Protein AF-A0A7S2FKE7-F1 (afdb_monomer_lite)

Radius of gyration: 26.06 Å; chains: 1; bounding box: 40×77×84 Å

Sequence (160 aa):
MTVLSNLLLPLALGLGTALGVQLALVAKDPSDVPGAYADPNHPGHFRFIKLDGETGVIHSTDDGTSTWEVPVKVDAATGAVLADFSAKGGPKDLQGELVEEGIKWSDGNVWEKMSAKGVTMDRCKVICQRFGFKALGKAFANISMPQPCVPKCEEVYPSF

Structure (mmCIF, N/CA/C/O backbone):
data_AF-A0A7S2FKE7-F1
#
_entry.id   AF-A0A7S2FKE7-F1
#
loop_
_atom_site.group_PDB
_atom_site.id
_atom_site.type_symbol
_atom_site.label_atom_id
_atom_site.label_alt_id
_atom_site.label_comp_id
_atom_site.label_asym_id
_atom_site.label_entity_id
_atom_site.label_seq_id
_atom_site.pdbx_PDB_ins_code
_atom_site.Cartn_x
_atom_site.Cartn_y
_atom_site.Cartn_z
_atom_site.occupancy
_atom_site.B_iso_or_equiv
_atom_site.auth_seq_id
_atom_site.auth_comp_id
_atom_site.auth_asym_id
_atom_site.auth_atom_id
_atom_site.pdbx_PDB_model_num
ATOM 1 N N . MET A 1 1 ? 7.790 -65.972 67.110 1.00 44.56 1 MET A N 1
ATOM 2 C CA . MET A 1 1 ? 8.559 -65.769 65.868 1.00 44.56 1 MET A CA 1
ATOM 3 C C . MET A 1 1 ? 7.883 -64.665 65.081 1.00 44.56 1 MET A C 1
ATOM 5 O O . MET A 1 1 ? 6.794 -64.844 64.560 1.00 44.56 1 MET A O 1
ATOM 9 N N . THR A 1 2 ? 8.502 -63.496 65.150 1.00 44.88 2 THR A N 1
ATOM 10 C CA . THR A 1 2 ? 8.357 -62.337 64.266 1.00 44.88 2 THR A CA 1
ATOM 11 C C . THR A 1 2 ? 8.425 -62.748 62.798 1.00 44.88 2 THR A C 1
ATOM 13 O O . THR A 1 2 ? 9.349 -63.478 62.469 1.00 44.88 2 THR A O 1
ATOM 16 N N . VAL A 1 3 ? 7.546 -62.215 61.937 1.00 46.34 3 VAL A N 1
ATOM 17 C CA . VAL A 1 3 ? 7.946 -61.447 60.739 1.00 46.34 3 VAL A CA 1
ATOM 18 C C . VAL A 1 3 ? 6.830 -60.445 60.403 1.00 46.34 3 VAL A C 1
ATOM 20 O O . VAL A 1 3 ? 5.713 -60.820 60.061 1.00 46.34 3 VAL A O 1
ATOM 23 N N . LEU A 1 4 ? 7.165 -59.161 60.526 1.00 46.88 4 LEU A N 1
ATOM 24 C CA . LEU A 1 4 ? 6.466 -58.024 59.933 1.00 46.88 4 LEU A CA 1
ATOM 25 C C . LEU A 1 4 ? 6.686 -58.056 58.414 1.00 46.88 4 LEU A C 1
ATOM 27 O O . LEU A 1 4 ? 7.835 -58.126 57.982 1.00 46.88 4 LEU A O 1
ATOM 31 N N . SER A 1 5 ? 5.629 -57.952 57.609 1.00 51.16 5 SER A N 1
ATOM 32 C CA . SER A 1 5 ? 5.766 -57.650 56.181 1.00 51.16 5 SER A CA 1
ATOM 33 C C . SER A 1 5 ? 5.107 -56.308 55.884 1.00 51.16 5 SER A C 1
ATOM 35 O O . SER A 1 5 ? 3.886 -56.173 55.864 1.00 51.16 5 SER A O 1
ATOM 37 N N . ASN A 1 6 ? 5.972 -55.305 55.734 1.00 50.03 6 ASN A N 1
ATOM 38 C CA . ASN A 1 6 ? 5.687 -54.000 55.158 1.00 50.03 6 ASN A CA 1
ATOM 39 C C . ASN A 1 6 ? 5.221 -54.167 53.712 1.00 50.03 6 ASN A C 1
ATOM 41 O O . ASN A 1 6 ? 5.965 -54.732 52.917 1.00 50.03 6 ASN A O 1
ATOM 45 N N . LEU A 1 7 ? 4.109 -53.538 53.336 1.00 50.72 7 LEU A N 1
ATOM 46 C CA . LEU A 1 7 ? 3.953 -53.020 51.978 1.00 50.72 7 LEU A CA 1
ATOM 47 C C . LEU A 1 7 ? 3.233 -51.665 52.045 1.00 50.72 7 LEU A C 1
ATOM 49 O O . LEU A 1 7 ? 2.013 -51.573 52.147 1.00 50.72 7 LEU A O 1
ATOM 53 N N . LEU A 1 8 ? 4.038 -50.602 52.038 1.00 45.69 8 LEU A N 1
ATOM 54 C CA . LEU A 1 8 ? 3.617 -49.240 51.727 1.00 45.69 8 LEU A CA 1
ATOM 55 C C . LEU A 1 8 ? 3.254 -49.184 50.235 1.00 45.69 8 LEU A C 1
ATOM 57 O O . LEU A 1 8 ? 4.127 -49.383 49.392 1.00 45.69 8 LEU A O 1
ATOM 61 N N . LEU A 1 9 ? 1.995 -48.891 49.903 1.00 49.50 9 LEU A N 1
ATOM 62 C CA . LEU A 1 9 ? 1.633 -48.401 48.571 1.00 49.50 9 LEU A CA 1
ATOM 63 C C . LEU A 1 9 ? 1.837 -46.878 48.549 1.00 49.50 9 LEU A C 1
ATOM 65 O O . LEU A 1 9 ? 1.206 -46.186 49.353 1.00 49.50 9 LEU A O 1
ATOM 69 N N . PRO A 1 10 ? 2.674 -46.319 47.659 1.00 48.22 10 PRO A N 1
ATOM 70 C CA . PRO A 1 10 ? 2.730 -44.879 47.491 1.00 48.22 10 PRO A CA 1
ATOM 71 C C . PRO A 1 10 ? 1.470 -44.396 46.764 1.00 48.22 10 PRO A C 1
ATOM 73 O O . PRO A 1 10 ? 1.100 -44.891 45.699 1.00 48.22 10 PRO A O 1
ATOM 76 N N . LEU A 1 11 ? 0.826 -43.398 47.364 1.00 50.56 11 LEU A N 1
ATOM 77 C CA . LEU A 1 11 ? -0.224 -42.588 46.768 1.00 50.56 11 LEU A CA 1
ATOM 78 C C . LEU A 1 11 ? 0.386 -41.807 45.592 1.00 50.56 11 LEU A C 1
ATOM 80 O O . LEU A 1 11 ? 1.101 -40.825 45.792 1.00 50.56 11 LEU A O 1
ATOM 84 N N . ALA A 1 12 ? 0.146 -42.257 44.363 1.00 54.50 12 ALA A N 1
ATOM 85 C CA . ALA A 1 12 ? 0.537 -41.515 43.172 1.00 54.50 12 ALA A CA 1
ATOM 86 C C . ALA A 1 12 ? -0.392 -40.298 43.010 1.00 54.50 12 ALA A C 1
ATOM 88 O O . ALA A 1 12 ? -1.486 -40.408 42.457 1.00 54.50 12 ALA A O 1
ATOM 89 N N . LEU A 1 13 ? 0.037 -39.127 43.497 1.00 51.72 13 LEU A N 1
ATOM 90 C CA . LEU A 1 13 ? -0.510 -37.847 43.049 1.00 51.72 13 LEU A CA 1
ATOM 91 C C . LEU A 1 13 ? -0.090 -37.647 41.589 1.00 51.72 13 LEU A C 1
ATOM 93 O O . LEU A 1 13 ? 1.009 -37.177 41.297 1.00 51.72 13 LEU A O 1
ATOM 97 N N . GLY A 1 14 ? -0.970 -38.016 40.663 1.00 51.19 14 GLY A N 1
ATOM 98 C CA . GLY A 1 14 ? -0.866 -37.574 39.281 1.00 51.19 14 GLY A CA 1
ATOM 99 C C . GLY A 1 14 ? -1.122 -36.071 39.217 1.00 51.19 14 GLY A C 1
ATOM 100 O O . GLY A 1 14 ? -2.273 -35.647 39.165 1.00 51.19 14 GLY A O 1
ATOM 101 N N . LEU A 1 15 ? -0.063 -35.257 39.212 1.00 55.62 15 LEU A N 1
ATOM 102 C CA . LEU A 1 15 ? -0.148 -33.899 38.680 1.00 55.62 15 LEU A CA 1
ATOM 103 C C . LEU A 1 15 ? -0.325 -34.011 37.164 1.00 55.62 15 LEU A C 1
ATOM 105 O O . LEU A 1 15 ? 0.639 -34.019 36.404 1.00 55.62 15 LEU A O 1
ATOM 109 N N . GLY A 1 16 ? -1.576 -34.126 36.726 1.00 51.56 16 GLY A N 1
ATOM 110 C CA . GLY A 1 16 ? -1.944 -33.868 35.344 1.00 51.56 16 GLY A CA 1
ATOM 111 C C . GLY A 1 16 ? -1.831 -32.372 35.080 1.00 51.56 16 GLY A C 1
ATOM 112 O O . GLY A 1 16 ? -2.825 -31.656 35.156 1.00 51.56 16 GLY A O 1
ATOM 113 N N . THR A 1 17 ? -0.630 -31.876 34.786 1.00 53.62 17 THR A N 1
ATOM 114 C CA . THR A 1 17 ? -0.500 -30.587 34.111 1.00 53.62 17 THR A CA 1
ATOM 115 C C . THR A 1 17 ? -0.969 -30.802 32.681 1.00 53.62 17 THR A C 1
ATOM 117 O O . THR A 1 17 ? -0.227 -31.251 31.810 1.00 53.62 17 THR A O 1
ATOM 120 N N . ALA A 1 18 ? -2.245 -30.512 32.431 1.00 56.53 18 ALA A N 1
ATOM 121 C CA . ALA A 1 18 ? -2.687 -30.233 31.081 1.00 56.53 18 ALA A CA 1
ATOM 122 C C . ALA A 1 18 ? -1.871 -29.024 30.601 1.00 56.53 18 ALA A C 1
ATOM 124 O O . ALA A 1 18 ? -2.184 -27.881 30.933 1.00 56.53 18 ALA A O 1
ATOM 125 N N . LEU A 1 19 ? -0.788 -29.275 29.859 1.00 53.28 19 LEU A N 1
ATOM 126 C CA . LEU A 1 19 ? -0.215 -28.285 28.958 1.00 53.28 19 LEU A CA 1
ATOM 127 C C . LEU A 1 19 ? -1.284 -28.042 27.892 1.00 53.28 19 LEU A C 1
ATOM 129 O O . LEU A 1 19 ? -1.288 -28.652 26.825 1.00 53.28 19 LEU A O 1
ATOM 133 N N . GLY A 1 20 ? -2.246 -27.182 28.216 1.00 56.03 20 GLY A N 1
ATOM 134 C CA . GLY A 1 20 ? -3.007 -26.497 27.195 1.00 56.03 20 GLY A CA 1
ATOM 135 C C . GLY A 1 20 ? -1.979 -25.765 26.352 1.00 56.03 20 GLY A C 1
ATOM 136 O O . GLY A 1 20 ? -1.312 -24.859 26.851 1.00 56.03 20 GLY A O 1
ATOM 137 N N . VAL A 1 21 ? -1.801 -26.202 25.107 1.00 49.28 21 VAL A N 1
ATOM 138 C CA . VAL A 1 21 ? -1.100 -25.413 24.101 1.00 49.28 21 VAL A CA 1
ATOM 139 C C . VAL A 1 21 ? -1.913 -24.133 23.991 1.00 49.28 21 VAL A C 1
ATOM 141 O O . VAL A 1 21 ? -2.963 -24.103 23.352 1.00 49.28 21 VAL A O 1
ATOM 144 N N . GLN A 1 22 ? -1.492 -23.096 24.710 1.00 52.59 22 GLN A N 1
ATOM 145 C CA . GLN A 1 22 ? -1.986 -21.755 24.479 1.00 52.59 22 GLN A CA 1
ATOM 146 C C . GLN A 1 22 ? -1.494 -21.417 23.085 1.00 52.59 22 GLN A C 1
ATOM 148 O O . GLN A 1 22 ? -0.321 -21.113 22.876 1.00 52.59 22 GLN A O 1
ATOM 153 N N . LEU A 1 23 ? -2.392 -21.577 22.116 1.00 47.66 23 LEU A N 1
ATOM 154 C CA . LEU A 1 23 ? -2.251 -20.978 20.810 1.00 47.66 23 LEU A CA 1
ATOM 155 C C . LEU A 1 23 ? -2.241 -19.474 21.086 1.00 47.66 23 LEU A C 1
ATOM 157 O O . LEU A 1 23 ? -3.291 -18.844 21.198 1.00 47.66 23 LEU A O 1
ATOM 161 N N . ALA A 1 24 ? -1.058 -18.921 21.348 1.00 50.00 24 ALA A N 1
ATOM 162 C CA . ALA A 1 24 ? -0.892 -17.488 21.400 1.00 50.00 24 ALA A CA 1
ATOM 163 C C . ALA A 1 24 ? -1.355 -16.996 20.031 1.00 50.00 24 ALA A C 1
ATOM 165 O O . ALA A 1 24 ? -0.769 -17.363 19.010 1.00 50.00 24 ALA A O 1
ATOM 166 N N . LEU A 1 25 ? -2.458 -16.246 20.009 1.00 50.75 25 LEU A N 1
ATOM 167 C CA . LEU A 1 25 ? -2.821 -15.448 18.853 1.00 50.75 25 LEU A CA 1
ATOM 168 C C . LEU A 1 25 ? -1.588 -14.581 18.593 1.00 50.75 25 LEU A C 1
ATOM 170 O O . LEU A 1 25 ? -1.299 -13.671 19.368 1.00 50.75 25 LEU A O 1
ATOM 174 N N . VAL A 1 26 ? -0.795 -14.918 17.577 1.00 55.00 26 VAL A N 1
ATOM 175 C CA . VAL A 1 26 ? 0.228 -13.997 17.093 1.00 55.00 26 VAL A CA 1
ATOM 176 C C . VAL A 1 26 ? -0.573 -12.834 16.537 1.00 55.00 26 VAL A C 1
ATOM 178 O O . VAL A 1 26 ? -1.147 -12.94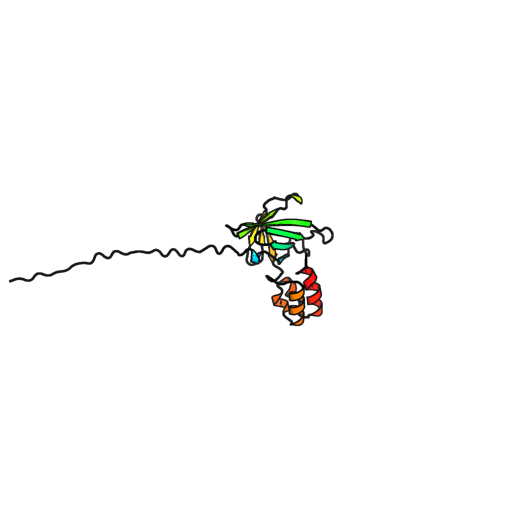3 15.453 1.00 55.00 26 VAL A O 1
ATOM 181 N N . ALA A 1 27 ? -0.704 -11.767 17.328 1.00 57.06 27 ALA A N 1
ATOM 182 C CA . ALA A 1 27 ? -1.226 -10.506 16.838 1.00 57.06 27 ALA A CA 1
ATOM 183 C C . ALA A 1 27 ? -0.384 -10.157 15.609 1.00 57.06 27 ALA A C 1
ATOM 185 O O . ALA A 1 27 ? 0.847 -10.102 15.694 1.00 57.06 27 ALA A O 1
ATOM 186 N N . LYS A 1 28 ? -1.032 -10.059 14.446 1.0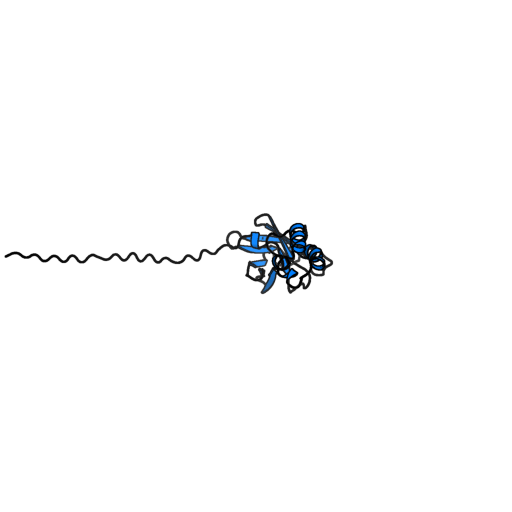0 71.75 28 LYS A N 1
ATOM 187 C CA . LYS A 1 28 ? -0.331 -9.726 13.208 1.00 71.75 28 LYS A CA 1
ATOM 188 C C . LYS A 1 28 ? 0.313 -8.353 13.389 1.00 71.75 28 LYS A C 1
ATOM 190 O O . LYS A 1 28 ? -0.327 -7.431 13.891 1.00 71.75 28 LYS A O 1
ATOM 195 N N . ASP A 1 29 ? 1.590 -8.257 13.041 1.00 84.38 29 ASP A N 1
ATOM 196 C CA . ASP A 1 29 ? 2.394 -7.059 13.262 1.00 84.38 29 ASP A CA 1
ATOM 197 C C . ASP A 1 29 ? 1.856 -5.931 12.361 1.00 84.38 29 ASP A C 1
ATOM 199 O O . ASP A 1 29 ? 1.689 -6.160 11.159 1.00 84.38 29 ASP A O 1
ATOM 203 N N . PRO A 1 30 ? 1.594 -4.711 12.877 1.00 88.31 30 PRO A N 1
ATOM 204 C CA . PRO A 1 30 ? 1.148 -3.585 12.055 1.00 88.31 30 PRO A CA 1
ATOM 205 C C . PRO A 1 30 ? 2.027 -3.341 10.821 1.00 88.31 30 PRO A C 1
ATOM 207 O O . PRO A 1 30 ? 1.530 -2.927 9.779 1.00 88.31 30 PRO A O 1
ATOM 210 N N . SER A 1 31 ? 3.321 -3.669 10.881 1.00 90.94 31 SER A N 1
ATOM 211 C CA . SER A 1 31 ? 4.243 -3.575 9.744 1.00 90.94 31 SER A CA 1
ATOM 212 C C . SER A 1 31 ? 3.919 -4.526 8.579 1.00 90.94 31 SER A C 1
ATOM 214 O O . SER A 1 31 ? 4.479 -4.367 7.491 1.00 90.94 31 SER A O 1
ATOM 216 N N . ASP A 1 32 ? 3.018 -5.495 8.758 1.00 93.44 32 ASP A N 1
ATOM 217 C CA . ASP A 1 32 ? 2.486 -6.342 7.686 1.00 93.44 32 ASP A CA 1
ATOM 218 C C . ASP A 1 32 ? 1.372 -5.662 6.875 1.00 93.44 32 ASP A C 1
ATOM 220 O O . ASP A 1 32 ? 1.076 -6.106 5.766 1.00 93.44 32 ASP A O 1
ATOM 224 N N . VAL A 1 33 ? 0.790 -4.561 7.358 1.00 96.25 33 VAL A N 1
ATOM 225 C CA . VAL A 1 33 ? -0.312 -3.852 6.686 1.00 96.25 33 VAL A CA 1
ATOM 226 C C . VAL A 1 33 ? 0.153 -2.912 5.561 1.00 96.25 33 VAL A C 1
ATOM 228 O O . VAL A 1 33 ? -0.511 -2.887 4.526 1.00 96.25 33 VAL A O 1
ATOM 231 N N . PRO A 1 34 ? 1.269 -2.162 5.653 1.00 97.06 34 PRO A N 1
ATOM 232 C CA . PRO A 1 34 ? 1.673 -1.269 4.574 1.00 97.06 34 PRO A CA 1
ATOM 233 C C . PRO A 1 34 ? 1.930 -1.991 3.248 1.00 97.06 34 PRO A C 1
ATOM 235 O O . PRO A 1 34 ? 2.488 -3.098 3.212 1.00 97.06 34 PRO A O 1
ATOM 238 N N . GLY A 1 35 ? 1.552 -1.341 2.149 1.00 97.50 35 GLY A N 1
ATOM 239 C CA . GLY A 1 35 ? 1.765 -1.845 0.795 1.00 97.50 35 GLY A CA 1
ATOM 240 C C . GLY A 1 35 ? 0.736 -1.364 -0.223 1.00 97.50 35 GLY A C 1
ATOM 241 O O . GLY A 1 35 ? -0.189 -0.622 0.103 1.00 97.50 35 GLY A O 1
ATOM 242 N N . ALA A 1 36 ? 0.910 -1.818 -1.462 1.00 98.50 36 ALA A N 1
ATOM 243 C CA . ALA A 1 36 ? -0.051 -1.665 -2.544 1.00 98.50 36 ALA A CA 1
ATOM 244 C C . ALA A 1 36 ? -0.946 -2.904 -2.624 1.00 98.50 36 ALA A C 1
ATOM 246 O O . ALA A 1 36 ? -0.441 -4.033 -2.664 1.00 98.50 36 ALA A O 1
ATOM 247 N N . TYR A 1 37 ? -2.256 -2.687 -2.691 1.00 98.69 37 TYR A N 1
A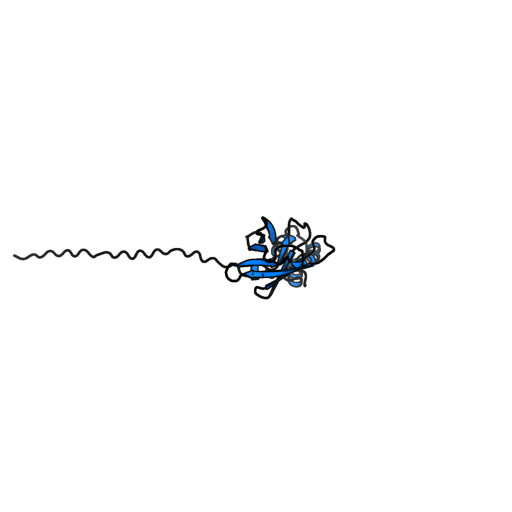TOM 248 C CA . TYR A 1 37 ? -3.252 -3.745 -2.767 1.00 98.69 37 TYR A CA 1
ATOM 249 C C . TYR A 1 37 ? -4.125 -3.616 -4.011 1.00 98.69 37 TYR A C 1
ATOM 251 O O . TYR A 1 37 ? -4.572 -2.520 -4.343 1.00 98.69 37 TYR A O 1
ATOM 259 N N . ALA A 1 38 ? -4.386 -4.729 -4.691 1.00 98.50 38 ALA A N 1
ATOM 260 C CA . ALA A 1 38 ? -5.378 -4.796 -5.754 1.00 98.50 38 ALA A CA 1
ATOM 261 C C . ALA A 1 38 ? -6.774 -4.947 -5.141 1.00 98.50 38 ALA A C 1
ATOM 263 O O . ALA A 1 38 ? -7.023 -5.892 -4.397 1.00 98.50 38 ALA A O 1
ATOM 264 N N . ASP A 1 39 ? -7.671 -4.024 -5.475 1.00 98.06 39 ASP A N 1
ATOM 265 C CA . ASP A 1 39 ? -9.082 -4.058 -5.096 1.00 98.06 39 ASP A CA 1
ATOM 266 C C . ASP A 1 39 ? -9.911 -4.518 -6.309 1.00 98.06 39 ASP A C 1
ATOM 268 O O . ASP A 1 39 ? -9.926 -3.817 -7.325 1.00 98.06 39 ASP A O 1
ATOM 272 N N . PRO A 1 40 ? -10.593 -5.676 -6.258 1.00 98.06 40 PRO A N 1
ATOM 273 C CA . PRO A 1 40 ? -11.369 -6.178 -7.390 1.00 98.06 40 PRO A CA 1
ATOM 274 C C . PRO A 1 40 ? -12.545 -5.267 -7.764 1.00 98.06 40 PRO A C 1
ATOM 276 O O . PRO A 1 40 ? -12.985 -5.301 -8.913 1.00 98.06 40 PRO A O 1
ATOM 279 N N . ASN A 1 41 ? -13.024 -4.422 -6.845 1.00 97.38 41 ASN A N 1
ATOM 280 C CA . ASN A 1 41 ? -14.067 -3.443 -7.151 1.00 97.38 41 ASN A CA 1
ATOM 281 C C . ASN A 1 41 ? -13.532 -2.243 -7.947 1.00 97.38 41 ASN A C 1
ATOM 283 O O . ASN A 1 41 ? -14.319 -1.526 -8.562 1.00 97.38 41 ASN A O 1
ATOM 287 N N . HIS A 1 42 ? -12.209 -2.043 -7.979 1.00 95.50 42 HIS A N 1
ATOM 288 C CA . HIS A 1 42 ? -11.549 -0.967 -8.722 1.00 95.50 42 HIS A CA 1
ATOM 289 C C . HIS A 1 42 ? -10.321 -1.490 -9.491 1.00 95.50 42 HIS A C 1
ATOM 291 O O . HIS A 1 42 ? -9.172 -1.188 -9.143 1.00 95.50 42 HIS A O 1
ATOM 297 N N . PRO A 1 43 ? -10.540 -2.296 -10.551 1.00 96.31 43 PRO A N 1
ATOM 298 C CA . PRO A 1 43 ? -9.462 -2.935 -11.295 1.00 96.31 43 PRO A CA 1
ATOM 299 C C . PRO A 1 43 ? -8.475 -1.924 -11.882 1.00 96.31 43 PRO A C 1
ATOM 301 O O . PRO A 1 43 ? -8.865 -0.958 -12.529 1.00 96.31 43 PRO A O 1
ATOM 304 N N . GLY A 1 44 ? -7.180 -2.183 -11.701 1.00 94.88 44 GLY A N 1
ATOM 305 C CA . GLY A 1 44 ? -6.110 -1.329 -12.229 1.00 94.88 44 GLY A CA 1
ATOM 306 C C . GLY A 1 44 ? -5.720 -0.152 -11.330 1.00 94.88 44 GLY A C 1
ATOM 307 O O . GLY A 1 44 ? -4.746 0.531 -11.642 1.00 94.88 44 GLY A O 1
ATOM 308 N N . HIS A 1 45 ? -6.401 0.052 -10.198 1.00 95.88 45 HIS A N 1
ATOM 309 C CA . HIS A 1 45 ? -6.097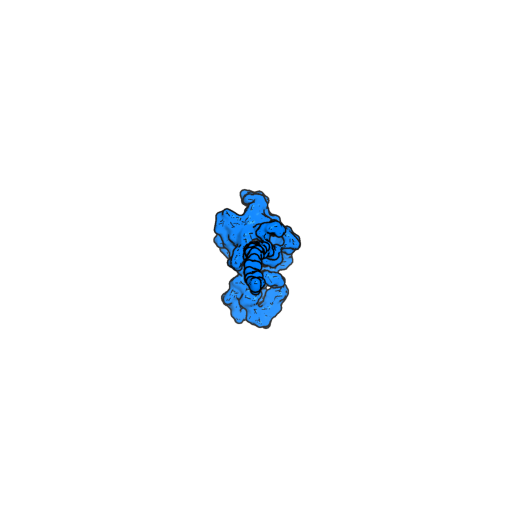 1.128 -9.257 1.00 95.88 45 HIS A CA 1
ATOM 310 C C . HIS A 1 45 ? -5.741 0.559 -7.884 1.00 95.88 45 HIS A C 1
ATOM 312 O O . HIS A 1 45 ? -6.592 0.054 -7.154 1.00 95.88 45 HIS A O 1
ATOM 318 N N . PHE A 1 46 ? -4.457 0.614 -7.523 1.00 97.94 46 PHE A N 1
ATOM 319 C CA . PHE A 1 46 ? -4.016 0.079 -6.239 1.00 97.94 46 PHE A CA 1
ATOM 320 C C . PHE A 1 46 ? -4.487 0.939 -5.066 1.00 97.94 46 PHE A C 1
ATOM 322 O O . PHE A 1 46 ? -4.470 2.171 -5.114 1.00 97.94 46 PHE A O 1
ATOM 329 N N . ARG A 1 47 ? -4.841 0.269 -3.971 1.00 98.25 47 ARG A N 1
ATOM 330 C CA . ARG A 1 47 ? -5.016 0.868 -2.648 1.00 98.25 47 ARG A CA 1
ATOM 331 C C . ARG A 1 47 ? -3.657 0.914 -1.975 1.00 98.25 47 ARG A C 1
ATOM 333 O O . ARG A 1 47 ? -3.069 -0.139 -1.728 1.00 98.25 47 ARG A O 1
ATOM 340 N N . PHE A 1 48 ? -3.140 2.105 -1.704 1.00 98.25 48 PHE A N 1
ATOM 341 C CA . PHE A 1 48 ? -1.851 2.250 -1.041 1.00 98.25 48 PHE A CA 1
ATOM 342 C C . PHE A 1 48 ? -2.067 2.521 0.435 1.00 98.25 48 PHE A C 1
ATOM 344 O O . PHE A 1 48 ? -2.590 3.570 0.799 1.00 98.25 48 PHE A O 1
ATOM 351 N N . ILE A 1 49 ? -1.654 1.579 1.279 1.00 98.12 49 ILE A N 1
ATOM 352 C CA . ILE A 1 49 ? -1.715 1.736 2.728 1.00 98.12 49 ILE A CA 1
ATOM 353 C C . ILE A 1 49 ? -0.332 2.118 3.245 1.00 98.12 49 ILE A C 1
ATOM 355 O O . ILE A 1 49 ? 0.644 1.396 3.021 1.00 98.12 49 ILE A O 1
ATOM 359 N N . LYS A 1 50 ? -0.262 3.233 3.972 1.00 96.12 50 LYS A N 1
ATOM 360 C CA . LYS A 1 50 ? 0.927 3.695 4.692 1.00 96.12 50 LYS A CA 1
ATOM 361 C C . LYS A 1 50 ? 0.575 3.834 6.164 1.00 96.12 50 LYS A C 1
ATOM 363 O O . LYS A 1 50 ? -0.452 4.424 6.481 1.00 96.12 50 LYS A O 1
ATOM 368 N N . LEU A 1 51 ? 1.429 3.312 7.040 1.00 95.88 51 LEU A N 1
ATOM 369 C CA . LEU A 1 51 ? 1.294 3.453 8.488 1.00 95.88 51 LEU A CA 1
ATOM 370 C C . LEU A 1 51 ? 2.510 4.168 9.079 1.00 95.88 51 LEU A C 1
ATOM 372 O O . LEU A 1 51 ? 3.636 3.977 8.617 1.00 95.88 51 LEU A O 1
ATOM 376 N N . ASP A 1 52 ? 2.250 4.944 10.122 1.00 93.19 52 ASP A N 1
ATOM 377 C CA . ASP A 1 52 ? 3.192 5.435 11.118 1.00 93.19 52 ASP A CA 1
ATOM 378 C C . ASP A 1 52 ? 2.748 4.877 12.481 1.00 93.19 52 ASP A C 1
ATOM 380 O O . ASP A 1 52 ? 1.706 5.249 13.033 1.00 93.19 52 ASP A O 1
ATOM 384 N N . GLY A 1 53 ? 3.479 3.870 12.964 1.00 92.50 53 GLY A N 1
ATOM 385 C CA . GLY A 1 53 ? 3.037 3.023 14.071 1.00 92.50 53 GLY A CA 1
ATOM 386 C C . GLY A 1 53 ? 1.763 2.245 13.723 1.00 92.50 53 GLY A C 1
ATOM 387 O O . GLY A 1 53 ? 1.746 1.437 12.796 1.00 92.50 53 GLY A O 1
ATOM 388 N N . GLU A 1 54 ? 0.698 2.485 14.484 1.00 94.81 54 GLU A N 1
ATOM 389 C CA . GLU A 1 54 ? -0.599 1.810 14.341 1.00 94.81 54 GLU A CA 1
ATOM 390 C C . GLU A 1 54 ? -1.600 2.608 13.500 1.00 94.81 54 GLU A C 1
ATOM 392 O O . GLU A 1 54 ? -2.690 2.121 13.236 1.00 94.81 54 GLU A O 1
ATOM 397 N N . THR A 1 55 ? -1.274 3.827 13.075 1.00 97.00 55 THR A N 1
ATOM 398 C CA . THR A 1 55 ? -2.202 4.714 12.353 1.00 97.00 55 THR A CA 1
ATOM 399 C C . THR A 1 55 ? -1.624 5.150 11.021 1.00 97.00 55 THR A C 1
ATOM 401 O O . THR A 1 55 ? -0.414 5.137 10.836 1.00 97.00 55 THR A O 1
ATOM 404 N N . GLY A 1 56 ? -2.461 5.571 10.085 1.00 96.94 56 GLY A N 1
ATOM 405 C CA . GLY A 1 56 ? -1.990 6.120 8.827 1.00 96.94 56 GLY A CA 1
ATOM 406 C C . GLY A 1 56 ? -3.112 6.387 7.843 1.00 96.94 56 GLY A C 1
ATOM 407 O O . GLY A 1 56 ? -4.227 6.738 8.233 1.00 96.94 56 GLY A O 1
ATOM 408 N N . VAL A 1 57 ? -2.797 6.241 6.559 1.00 97.94 57 VAL A N 1
ATOM 409 C CA . VAL A 1 57 ? -3.687 6.615 5.459 1.00 97.94 57 VAL A CA 1
ATOM 410 C C . VAL A 1 57 ? -3.760 5.527 4.398 1.00 97.94 57 VAL A C 1
ATOM 412 O O . VAL A 1 57 ? -2.781 4.831 4.113 1.00 97.94 57 VAL A O 1
ATOM 415 N N . ILE A 1 58 ? -4.939 5.415 3.794 1.00 98.12 58 ILE A N 1
ATOM 416 C CA . ILE A 1 58 ? -5.138 4.756 2.510 1.00 98.12 58 ILE A CA 1
ATOM 417 C C . ILE A 1 58 ? -5.237 5.860 1.468 1.00 98.12 58 ILE A C 1
ATOM 419 O O . ILE A 1 58 ? -6.193 6.629 1.495 1.00 98.12 58 ILE A O 1
ATOM 423 N N . HIS A 1 59 ? -4.276 5.920 0.554 1.00 97.38 59 HIS A N 1
ATOM 424 C CA . HIS A 1 59 ? -4.305 6.804 -0.607 1.00 97.38 59 HIS A CA 1
ATOM 425 C C . HIS A 1 59 ? -4.642 5.978 -1.849 1.00 97.38 59 HIS A C 1
ATOM 427 O O . HIS A 1 59 ? -4.064 4.908 -2.065 1.00 97.38 59 HIS A O 1
ATOM 433 N N . SER A 1 60 ? -5.603 6.425 -2.658 1.00 96.25 60 SER A N 1
ATOM 434 C CA . SER A 1 60 ? -5.950 5.735 -3.901 1.00 96.25 60 SER A CA 1
ATOM 435 C C . SER A 1 60 ? -6.764 6.604 -4.864 1.00 96.25 60 SER A C 1
ATOM 437 O O . SER A 1 60 ? -7.011 7.783 -4.629 1.00 96.25 60 SER A O 1
ATOM 439 N N . THR A 1 61 ? -7.178 5.992 -5.968 1.00 95.12 61 THR A N 1
ATOM 440 C CA . THR A 1 61 ? -8.113 6.505 -6.964 1.00 95.12 61 THR A CA 1
ATOM 441 C C . THR A 1 61 ? -9.081 5.390 -7.342 1.00 95.12 61 THR A C 1
ATOM 443 O O . THR A 1 61 ? -8.720 4.217 -7.308 1.00 95.12 61 THR A O 1
ATOM 446 N N . ASP A 1 62 ? -10.320 5.738 -7.670 1.00 94.81 62 ASP A N 1
ATOM 447 C CA . ASP A 1 62 ? -11.333 4.758 -8.083 1.00 94.81 62 ASP A CA 1
ATOM 448 C C . ASP A 1 62 ? -11.446 4.625 -9.607 1.00 94.81 62 ASP A C 1
ATOM 450 O O . ASP A 1 62 ? -12.016 3.645 -10.081 1.00 94.81 62 ASP A O 1
ATOM 454 N N . ASP A 1 63 ? -10.903 5.598 -10.345 1.00 93.25 63 ASP A N 1
ATOM 455 C CA . ASP A 1 63 ? -11.076 5.803 -11.788 1.00 93.25 63 ASP A CA 1
ATOM 456 C C . ASP A 1 63 ? -9.769 6.190 -12.517 1.00 93.25 63 ASP A C 1
ATOM 458 O O . ASP A 1 63 ? -9.773 6.474 -13.716 1.00 93.25 63 ASP A O 1
ATOM 462 N N . GLY A 1 64 ? -8.645 6.268 -11.799 1.00 92.25 64 GLY A N 1
ATOM 463 C CA . GLY A 1 64 ? -7.354 6.706 -12.334 1.00 92.25 64 GLY A CA 1
ATOM 464 C C . GLY A 1 64 ? -7.211 8.221 -12.487 1.00 92.25 64 GLY A C 1
ATOM 465 O O . GLY A 1 64 ? -6.160 8.677 -12.931 1.00 92.25 64 GLY A O 1
ATOM 466 N N . THR A 1 65 ? -8.240 8.996 -12.133 1.00 92.88 65 THR A N 1
ATOM 467 C CA . THR A 1 65 ? -8.309 10.446 -12.362 1.00 92.88 65 THR A CA 1
ATOM 468 C C . THR A 1 65 ? -8.469 11.218 -11.056 1.00 92.88 65 THR A C 1
ATOM 470 O O . THR A 1 65 ? -7.726 12.163 -10.798 1.00 92.88 65 THR A O 1
ATOM 473 N N . SER A 1 66 ? -9.418 10.814 -10.215 1.00 94.25 66 SER A N 1
ATOM 474 C CA . SER A 1 66 ? -9.716 11.459 -8.940 1.00 94.25 66 SER A CA 1
ATOM 475 C C . SER A 1 66 ? -9.031 10.704 -7.808 1.00 94.25 66 SER A C 1
ATOM 477 O O . SER A 1 66 ? -9.293 9.514 -7.609 1.00 94.25 66 SER A O 1
ATOM 479 N N . THR A 1 67 ? -8.164 11.379 -7.054 1.00 95.19 67 THR A N 1
ATOM 480 C CA . THR A 1 67 ? -7.509 10.796 -5.878 1.00 95.19 67 THR A CA 1
ATOM 481 C C . THR A 1 67 ? -8.273 11.103 -4.597 1.00 95.19 67 THR A C 1
ATOM 483 O O . THR A 1 67 ? -9.000 12.092 -4.491 1.00 95.19 67 THR A O 1
ATOM 486 N N . TRP A 1 68 ? -8.120 10.225 -3.614 1.00 96.00 68 TRP A N 1
ATOM 487 C CA . TRP A 1 68 ? -8.703 10.366 -2.289 1.00 96.00 68 TRP A CA 1
ATOM 488 C C . TRP A 1 68 ? -7.802 9.743 -1.229 1.00 96.00 68 TRP A C 1
ATOM 490 O O . TRP A 1 68 ? -7.043 8.812 -1.507 1.00 96.00 68 TRP A O 1
ATOM 500 N N . GLU A 1 69 ? -7.949 10.226 0.002 1.00 97.25 69 GLU A N 1
ATOM 501 C CA . GLU A 1 69 ? -7.323 9.648 1.185 1.00 97.25 69 GLU A CA 1
ATOM 502 C C . GLU A 1 69 ? -8.372 9.359 2.253 1.00 97.25 69 GLU A C 1
ATOM 504 O O . GLU A 1 69 ? -9.310 10.139 2.442 1.00 97.25 69 GLU A O 1
ATOM 509 N N . VAL A 1 70 ? -8.210 8.240 2.957 1.00 98.19 70 VAL A N 1
ATOM 510 C CA . VAL A 1 70 ? -8.990 7.931 4.158 1.00 98.19 70 VAL A CA 1
ATOM 511 C C . VAL A 1 70 ? -8.082 7.475 5.300 1.00 98.19 70 VAL A C 1
ATOM 513 O O . VAL A 1 70 ? -7.064 6.824 5.040 1.00 98.19 70 VAL A O 1
ATOM 516 N N . PRO A 1 71 ? -8.424 7.779 6.563 1.00 98.38 71 PRO A N 1
ATOM 517 C CA . PRO A 1 71 ? -7.694 7.260 7.710 1.00 98.38 71 PRO A CA 1
ATOM 518 C C . PRO A 1 71 ? -7.763 5.734 7.791 1.00 98.38 71 PRO A C 1
ATOM 520 O O . PRO A 1 71 ? -8.791 5.120 7.494 1.00 98.38 71 PRO A O 1
ATOM 523 N N . VAL A 1 72 ? -6.682 5.129 8.273 1.00 98.38 72 VAL A N 1
ATOM 524 C CA . VAL A 1 72 ? -6.637 3.716 8.653 1.00 98.38 72 VAL A CA 1
ATOM 525 C C . VAL A 1 72 ? -5.863 3.548 9.950 1.00 98.38 72 VAL A C 1
ATOM 527 O O . VAL A 1 72 ? -4.927 4.295 10.233 1.00 98.38 72 VAL A O 1
ATOM 530 N N . LYS A 1 73 ? -6.249 2.564 10.755 1.00 97.00 73 LYS A N 1
ATOM 531 C CA . LYS A 1 73 ? -5.507 2.154 11.945 1.00 97.00 73 LYS A CA 1
ATOM 532 C C . LYS A 1 73 ? -5.479 0.638 12.088 1.00 97.00 73 LYS A C 1
ATOM 534 O O . LYS A 1 73 ? -6.333 -0.049 11.538 1.00 97.00 73 LYS A O 1
ATOM 539 N N . VAL A 1 74 ? -4.522 0.129 12.845 1.00 96.50 74 VAL A N 1
ATOM 540 C CA . VAL A 1 74 ? -4.444 -1.264 13.274 1.00 96.50 74 VAL A CA 1
ATOM 541 C C . VAL A 1 74 ? -4.797 -1.302 14.749 1.00 96.50 74 VAL A C 1
ATOM 543 O O . VAL A 1 74 ? -4.193 -0.609 15.559 1.00 96.50 74 VAL A O 1
ATOM 546 N N . ASP A 1 75 ? -5.807 -2.083 15.101 1.00 92.94 75 ASP A N 1
ATOM 547 C CA . ASP A 1 75 ? -6.169 -2.307 16.490 1.00 92.94 75 ASP A CA 1
ATOM 548 C C . ASP A 1 75 ? -5.089 -3.164 17.167 1.00 92.94 75 ASP A C 1
ATOM 550 O O . ASP A 1 75 ? -4.889 -4.322 16.806 1.00 92.94 75 ASP A O 1
ATOM 554 N N . ALA A 1 76 ? -4.385 -2.600 18.148 1.00 86.81 76 ALA A N 1
ATOM 555 C CA . ALA A 1 76 ? -3.253 -3.254 18.806 1.00 86.81 76 ALA A CA 1
ATOM 556 C C . ALA A 1 76 ? -3.620 -4.556 19.542 1.00 86.81 76 ALA A C 1
ATOM 558 O O . ALA A 1 76 ? -2.771 -5.426 19.731 1.00 86.81 76 ALA A O 1
ATOM 559 N N . ALA A 1 77 ? -4.874 -4.694 19.984 1.00 86.88 77 ALA A N 1
ATOM 560 C CA . ALA A 1 77 ? -5.321 -5.853 20.749 1.00 86.88 77 ALA A CA 1
ATOM 561 C C . ALA A 1 77 ? -5.688 -7.034 19.841 1.00 86.88 77 ALA A C 1
ATOM 563 O O . ALA A 1 77 ? -5.467 -8.190 20.201 1.00 86.88 77 ALA A O 1
ATOM 564 N N . THR A 1 78 ? -6.264 -6.745 18.675 1.00 88.62 78 THR A N 1
ATOM 565 C CA . THR A 1 78 ? -6.832 -7.752 17.768 1.00 88.62 78 THR A CA 1
ATOM 566 C C . THR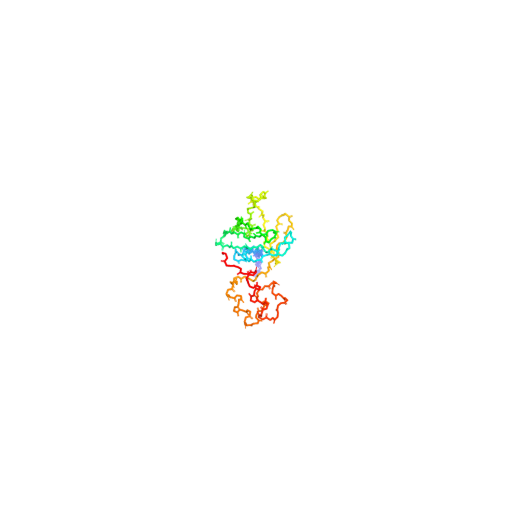 A 1 78 ? -6.039 -7.929 16.474 1.00 88.62 78 THR A C 1
ATOM 568 O O . THR A 1 78 ? -6.190 -8.948 15.804 1.00 88.62 78 THR A O 1
ATOM 571 N N . GLY A 1 79 ? -5.202 -6.958 16.103 1.00 90.50 79 GLY A N 1
ATOM 572 C CA . GLY A 1 79 ? -4.540 -6.881 14.799 1.00 90.50 79 GLY A CA 1
ATOM 573 C C . GLY A 1 79 ? -5.487 -6.529 13.646 1.00 90.50 79 GLY A C 1
ATOM 574 O O . GLY A 1 79 ? -5.101 -6.650 12.483 1.00 90.50 79 GLY A O 1
ATOM 575 N N . ALA A 1 80 ? -6.731 -6.134 13.937 1.00 94.50 80 ALA A N 1
ATOM 576 C CA . ALA A 1 80 ? -7.702 -5.763 12.916 1.00 94.50 80 ALA A CA 1
ATOM 577 C C . ALA A 1 80 ? -7.321 -4.435 12.252 1.00 94.50 80 ALA A C 1
ATOM 579 O O . ALA A 1 80 ? -6.977 -3.466 12.927 1.00 94.50 80 ALA A O 1
ATOM 580 N N . VAL A 1 81 ? -7.431 -4.373 10.927 1.00 97.75 81 VAL A N 1
ATOM 581 C CA . VAL A 1 81 ? -7.274 -3.136 10.156 1.00 97.75 81 VAL A CA 1
ATOM 582 C C . VAL A 1 81 ? -8.618 -2.415 10.143 1.00 97.75 81 VAL A C 1
ATOM 584 O O . VAL A 1 81 ? -9.636 -3.020 9.838 1.00 97.75 81 VAL A O 1
ATOM 587 N N . LEU A 1 82 ? -8.652 -1.133 10.481 1.00 98.00 82 LEU A N 1
ATOM 588 C CA . LEU A 1 82 ? -9.874 -0.335 10.569 1.00 98.00 82 LEU A CA 1
ATOM 589 C C . LEU A 1 82 ? -9.730 0.883 9.664 1.00 98.00 82 LEU A C 1
ATOM 591 O O . LEU A 1 82 ? -8.876 1.730 9.920 1.00 98.00 82 LEU A O 1
ATOM 595 N N . ALA A 1 83 ? -10.543 0.955 8.611 1.00 98.38 83 ALA A N 1
ATOM 596 C CA . ALA A 1 83 ? -10.529 2.041 7.633 1.00 98.38 83 ALA A CA 1
ATOM 597 C C . ALA A 1 83 ? -11.782 2.922 7.745 1.00 98.38 83 ALA A C 1
ATOM 599 O O . ALA A 1 83 ? -12.902 2.407 7.824 1.00 98.38 83 ALA A O 1
ATOM 600 N N . ASP A 1 84 ? -11.587 4.243 7.706 1.00 98.31 84 ASP A N 1
ATOM 601 C CA . ASP A 1 84 ? -12.655 5.236 7.848 1.00 98.31 84 ASP A CA 1
ATOM 602 C C . ASP A 1 84 ? -13.079 5.829 6.504 1.00 98.31 84 ASP A C 1
ATOM 604 O O . ASP A 1 84 ? -12.591 6.865 6.058 1.00 98.31 84 ASP A O 1
ATOM 608 N N . PHE A 1 85 ? -14.058 5.190 5.868 1.00 97.31 85 PHE A N 1
ATOM 609 C CA . PHE A 1 85 ? -14.624 5.648 4.603 1.00 97.31 85 PHE A CA 1
ATOM 610 C C . PHE A 1 85 ? -15.746 6.682 4.769 1.00 97.31 85 PHE A C 1
ATOM 612 O O . PHE A 1 85 ? -16.397 7.024 3.779 1.00 97.31 85 PHE A O 1
ATOM 619 N N . SER A 1 86 ? -15.993 7.212 5.973 1.00 96.88 86 SER A N 1
ATOM 620 C CA . SER A 1 86 ? -17.128 8.114 6.227 1.00 96.88 86 SER A CA 1
ATOM 621 C C . SER A 1 86 ? -17.092 9.390 5.380 1.00 96.88 86 SER A C 1
ATOM 623 O O . SER A 1 86 ? -18.131 9.830 4.889 1.00 96.88 86 SER A O 1
ATOM 625 N N . ALA A 1 87 ? -15.901 9.923 5.087 1.00 94.19 87 ALA A N 1
ATOM 626 C CA . ALA A 1 87 ? -15.723 11.066 4.184 1.00 94.19 87 ALA A CA 1
ATOM 627 C C . ALA A 1 87 ? -16.141 10.773 2.727 1.00 94.19 87 ALA A C 1
ATOM 629 O O . ALA A 1 87 ? -16.484 11.690 1.983 1.00 94.19 87 ALA A O 1
ATOM 630 N N . LYS A 1 88 ? -16.150 9.495 2.327 1.00 92.25 88 LYS A N 1
ATOM 631 C CA . LYS A 1 88 ? -16.634 9.004 1.026 1.00 92.25 88 LYS A CA 1
ATOM 632 C C . LYS A 1 88 ? -18.081 8.486 1.091 1.00 92.25 88 LYS A C 1
ATOM 634 O O . LYS A 1 88 ? -18.568 7.928 0.113 1.00 92.25 88 LYS A O 1
ATOM 639 N N . GLY A 1 89 ? -18.767 8.653 2.227 1.00 92.69 89 GLY A N 1
ATOM 640 C CA . GLY A 1 89 ? -20.126 8.150 2.464 1.00 92.69 89 GLY A CA 1
ATOM 641 C C . GLY A 1 89 ? -20.200 6.679 2.894 1.00 92.69 89 GLY A C 1
ATOM 642 O O . GLY A 1 89 ? -21.293 6.122 2.962 1.00 92.69 89 GLY A O 1
ATOM 643 N N . GLY A 1 90 ? -19.057 6.049 3.171 1.00 92.88 90 GLY A N 1
ATOM 644 C CA . GLY A 1 90 ? -18.961 4.671 3.646 1.00 92.88 90 GLY A CA 1
ATOM 645 C C . GLY A 1 90 ? -18.996 4.537 5.175 1.00 92.88 90 GLY A C 1
ATOM 646 O O . GLY A 1 90 ? -19.220 5.513 5.897 1.00 92.88 90 GLY A O 1
ATOM 647 N N . PRO A 1 91 ? -18.774 3.321 5.700 1.00 96.38 91 PRO A N 1
ATOM 648 C CA . PRO A 1 91 ? -18.674 3.087 7.136 1.00 96.38 91 PRO A CA 1
ATOM 649 C C . PRO A 1 91 ? -17.405 3.715 7.728 1.00 96.38 91 PRO A C 1
ATOM 651 O O . PRO A 1 91 ? -16.364 3.788 7.077 1.00 96.38 91 PRO A O 1
ATOM 654 N N . LYS A 1 92 ? -17.500 4.130 8.996 1.00 96.12 92 LYS A N 1
ATOM 655 C CA . LYS A 1 92 ? -16.399 4.749 9.748 1.00 96.12 92 LYS A CA 1
ATOM 656 C C . LYS A 1 92 ? -15.311 3.762 10.183 1.00 96.12 92 LYS A C 1
ATOM 658 O O . LYS A 1 92 ? -14.157 4.130 10.335 1.00 96.12 92 LYS A O 1
ATOM 663 N N . ASP A 1 93 ? -15.690 2.516 10.416 1.00 95.06 93 ASP A N 1
ATOM 664 C CA . ASP A 1 93 ? -14.796 1.494 10.950 1.00 95.06 93 ASP A CA 1
ATOM 665 C C . ASP A 1 93 ? -14.976 0.218 10.122 1.00 95.06 93 ASP A C 1
ATOM 667 O O . ASP A 1 93 ? -15.416 -0.815 10.629 1.00 95.06 93 ASP A O 1
ATOM 671 N N . LEU A 1 94 ? -14.706 0.296 8.809 1.00 98.19 94 LEU A N 1
ATOM 672 C CA . LEU A 1 94 ? -14.684 -0.914 7.990 1.00 98.19 94 LEU A CA 1
ATOM 673 C C . LEU A 1 94 ? -13.555 -1.801 8.503 1.00 98.19 94 LEU A C 1
ATOM 675 O O . LEU A 1 94 ? -12.393 -1.394 8.501 1.00 98.19 94 LEU A O 1
ATOM 679 N N . GLN A 1 95 ? -13.909 -2.998 8.957 1.00 98.12 95 GLN A N 1
ATOM 680 C CA . GLN A 1 95 ? -12.967 -3.910 9.581 1.00 98.12 95 GLN A CA 1
ATOM 681 C C . GLN A 1 95 ? -12.375 -4.862 8.548 1.00 98.12 95 GLN A C 1
ATOM 683 O O . GLN A 1 95 ? -13.100 -5.519 7.806 1.00 98.12 95 GLN A O 1
ATOM 688 N N . GLY A 1 96 ? -11.053 -4.935 8.524 1.00 97.94 96 GLY A N 1
ATOM 689 C CA . GLY A 1 96 ? -10.250 -5.821 7.705 1.00 97.94 96 GLY A CA 1
ATOM 690 C C . GLY A 1 96 ? -9.471 -6.805 8.567 1.00 97.94 96 GLY A C 1
ATOM 691 O O . GLY A 1 96 ? -8.880 -6.446 9.586 1.00 97.94 96 GLY A O 1
ATOM 692 N N . GLU A 1 97 ? -9.445 -8.056 8.135 1.00 96.19 97 GLU A N 1
ATOM 693 C CA . GLU A 1 97 ? -8.569 -9.097 8.651 1.00 96.19 97 GLU A CA 1
ATOM 694 C C . GLU A 1 97 ? -7.422 -9.298 7.661 1.00 96.19 97 GLU A C 1
ATOM 696 O O . GLU A 1 97 ? -7.649 -9.565 6.479 1.00 96.19 97 GLU A O 1
ATOM 701 N N . LEU A 1 98 ? -6.177 -9.198 8.129 1.00 94.75 98 LEU A N 1
ATOM 702 C CA . LEU A 1 98 ? -5.043 -9.639 7.324 1.00 94.75 98 LEU A CA 1
ATOM 703 C C . LEU A 1 98 ? -5.133 -11.157 7.115 1.00 94.75 98 LEU A C 1
ATOM 705 O O . LEU A 1 98 ? -5.163 -11.920 8.079 1.00 94.75 98 LEU A O 1
ATOM 709 N N . VAL A 1 99 ? -5.117 -11.594 5.866 1.00 94.19 99 VAL A N 1
ATOM 710 C CA . VAL A 1 99 ? -5.055 -12.996 5.435 1.00 94.19 99 VAL A CA 1
ATOM 711 C C . VAL A 1 99 ? -3.772 -13.220 4.632 1.00 94.19 99 VAL A C 1
ATOM 713 O O . VAL A 1 99 ? -3.008 -12.280 4.412 1.00 94.19 99 VAL A O 1
ATOM 716 N N . GLU A 1 100 ? -3.488 -14.454 4.218 1.00 91.31 100 GLU A N 1
ATOM 717 C CA . GLU A 1 100 ? -2.264 -14.757 3.461 1.00 91.31 100 GLU A CA 1
ATOM 718 C C . GLU A 1 100 ? -2.188 -13.952 2.154 1.00 91.31 100 GLU A C 1
ATOM 720 O O . GLU A 1 100 ? -1.131 -13.445 1.774 1.00 91.31 100 GLU A O 1
ATOM 725 N N . GLU A 1 101 ? -3.323 -13.783 1.478 1.00 92.19 101 GLU A N 1
ATOM 726 C CA . GLU A 1 101 ? -3.396 -13.111 0.189 1.00 92.19 101 GLU A CA 1
ATOM 727 C C . GLU A 1 101 ? -3.401 -11.580 0.295 1.00 92.19 101 GLU A C 1
ATOM 729 O O . GLU A 1 101 ? -3.049 -10.922 -0.684 1.00 92.19 101 GLU A O 1
ATOM 734 N N . GLY A 1 102 ? -3.764 -11.003 1.449 1.00 96.75 102 GLY A N 1
ATOM 735 C CA . GLY A 1 102 ? -3.895 -9.557 1.649 1.00 96.75 102 GLY A CA 1
ATOM 736 C C . GLY A 1 102 ? -4.831 -9.178 2.801 1.00 96.75 102 GLY A C 1
ATOM 737 O O . GLY A 1 102 ? -4.613 -9.618 3.924 1.00 96.75 102 GLY A O 1
ATOM 738 N N . ILE A 1 103 ? -5.847 -8.344 2.558 1.00 98.25 103 ILE A N 1
ATOM 739 C CA . ILE A 1 103 ? -6.831 -7.919 3.571 1.00 98.25 103 ILE A CA 1
ATOM 740 C C . ILE A 1 103 ? -8.228 -8.354 3.138 1.00 98.25 103 ILE A C 1
ATOM 742 O O . ILE A 1 103 ? -8.708 -7.955 2.079 1.00 98.25 103 ILE A O 1
ATOM 746 N N . LYS A 1 104 ? -8.898 -9.143 3.976 1.00 98.19 104 LYS A N 1
ATOM 747 C CA . LYS A 1 104 ? -10.310 -9.489 3.822 1.00 98.19 104 LYS A CA 1
ATOM 748 C C . LYS A 1 104 ? -11.158 -8.532 4.652 1.00 98.19 104 LYS A C 1
ATOM 750 O O . LYS A 1 104 ? -11.053 -8.522 5.874 1.00 98.19 104 LYS A O 1
ATOM 755 N N . TRP A 1 105 ? -12.004 -7.753 3.997 1.00 98.44 105 TRP A N 1
ATOM 756 C CA . TRP A 1 105 ? -12.894 -6.789 4.634 1.00 98.44 105 TRP A CA 1
ATOM 757 C C . TRP A 1 105 ? -14.219 -7.430 5.056 1.00 98.44 105 TRP A C 1
ATOM 759 O O . TRP A 1 105 ? -14.663 -8.438 4.500 1.00 98.44 105 TRP A O 1
ATOM 769 N N . SER A 1 106 ? -14.862 -6.843 6.064 1.00 97.81 106 SER A N 1
ATOM 770 C CA . SER A 1 106 ? -16.124 -7.327 6.634 1.00 97.81 106 SER A CA 1
ATOM 771 C C . SER A 1 106 ? -17.322 -7.204 5.687 1.00 97.81 106 SER A C 1
ATOM 773 O O . SER A 1 106 ? -18.327 -7.881 5.891 1.00 97.81 106 SER A O 1
ATOM 775 N N . ASP A 1 107 ? -17.207 -6.398 4.631 1.00 97.00 107 ASP A N 1
ATOM 776 C CA . ASP A 1 107 ? -18.172 -6.312 3.529 1.00 97.00 107 ASP A CA 1
ATOM 777 C C . ASP A 1 107 ? -18.031 -7.457 2.503 1.00 97.00 107 ASP A C 1
ATOM 779 O O . ASP A 1 107 ? -18.830 -7.567 1.574 1.00 97.00 107 ASP A O 1
ATOM 783 N N . GLY A 1 108 ? -17.035 -8.330 2.682 1.00 97.19 108 GLY A N 1
ATOM 784 C CA . GLY A 1 108 ? -16.730 -9.446 1.794 1.00 97.19 108 GLY A CA 1
ATOM 785 C C . GLY A 1 108 ? -15.720 -9.123 0.692 1.00 97.19 108 GLY A C 1
ATOM 786 O O . GLY A 1 108 ? -15.316 -10.046 -0.016 1.00 97.19 108 GLY A O 1
ATOM 787 N N . ASN A 1 109 ? -15.277 -7.868 0.551 1.00 98.06 109 ASN A N 1
ATOM 788 C CA . ASN A 1 109 ? -14.224 -7.508 -0.392 1.00 98.06 109 ASN A CA 1
ATOM 789 C C . ASN A 1 109 ? -12.868 -8.065 0.072 1.00 98.06 109 ASN A C 1
ATOM 791 O O . ASN A 1 109 ? -12.576 -8.134 1.267 1.00 98.06 109 ASN A O 1
ATOM 795 N N . VAL A 1 110 ? -12.013 -8.448 -0.873 1.00 98.31 110 VAL A N 1
ATOM 796 C CA . VAL A 1 110 ? -10.661 -8.932 -0.584 1.00 98.31 110 VAL A CA 1
ATOM 797 C C . VAL A 1 110 ? -9.673 -8.123 -1.393 1.00 98.31 110 VAL A C 1
ATOM 799 O O . VAL A 1 110 ? -9.670 -8.156 -2.620 1.00 98.31 110 VAL A O 1
ATOM 802 N N . TRP A 1 111 ? -8.819 -7.404 -0.683 1.00 98.62 111 TRP A N 1
ATOM 803 C CA . TRP A 1 111 ? -7.735 -6.638 -1.262 1.00 98.62 111 TRP A CA 1
ATOM 804 C C . TRP A 1 111 ? -6.480 -7.495 -1.280 1.00 98.62 111 TRP A C 1
ATOM 806 O O . TRP A 1 111 ? -5.915 -7.790 -0.229 1.00 98.62 111 TRP A O 1
ATOM 816 N N . GLU A 1 112 ? -6.034 -7.902 -2.462 1.00 98.56 112 GLU A N 1
ATOM 817 C CA . GLU A 1 112 ? -4.846 -8.742 -2.601 1.00 98.56 112 GLU A CA 1
ATOM 818 C C . GLU A 1 112 ? -3.580 -7.894 -2.466 1.00 98.56 112 GLU A C 1
ATOM 820 O O . GLU A 1 112 ? -3.451 -6.858 -3.115 1.00 98.56 112 GLU A O 1
ATOM 825 N N . LYS A 1 113 ? -2.615 -8.321 -1.650 1.00 98.31 113 LYS A N 1
ATOM 826 C CA . LYS A 1 113 ? -1.350 -7.605 -1.485 1.00 98.31 113 LYS A CA 1
ATOM 827 C C . LYS A 1 113 ? -0.445 -7.827 -2.693 1.00 98.31 113 LYS A C 1
ATOM 829 O O . LYS A 1 113 ? -0.037 -8.948 -2.994 1.00 98.31 113 LYS A O 1
ATOM 834 N N . MET A 1 114 ? -0.080 -6.734 -3.353 1.00 98.44 114 MET A N 1
ATOM 835 C CA . MET A 1 114 ? 0.660 -6.756 -4.615 1.00 98.44 114 MET A CA 1
ATOM 836 C C . MET A 1 114 ? 2.124 -6.349 -4.472 1.00 98.44 114 MET A C 1
ATOM 838 O O . MET A 1 114 ? 2.948 -6.732 -5.307 1.00 98.44 114 MET A O 1
ATOM 842 N N . SER A 1 115 ? 2.458 -5.622 -3.407 1.00 98.31 115 SER A N 1
ATOM 843 C CA . SER A 1 115 ? 3.817 -5.196 -3.079 1.00 98.31 115 SER A CA 1
ATOM 844 C C . SER A 1 115 ? 4.478 -6.096 -2.031 1.00 98.31 115 SER A C 1
ATOM 846 O O . SER A 1 115 ? 3.826 -6.656 -1.149 1.00 98.31 115 SER A O 1
ATOM 848 N N . ALA A 1 116 ? 5.805 -6.173 -2.065 1.00 97.62 116 ALA A N 1
ATOM 849 C CA . ALA A 1 116 ? 6.597 -6.748 -0.988 1.00 97.62 116 ALA A CA 1
ATOM 850 C C . ALA A 1 116 ? 6.661 -5.807 0.229 1.00 97.62 116 ALA A C 1
ATOM 852 O O . ALA A 1 116 ? 6.619 -4.581 0.103 1.00 97.62 116 ALA A O 1
ATOM 853 N N . LYS A 1 117 ? 6.783 -6.395 1.424 1.00 95.25 117 LYS A N 1
ATOM 854 C CA . LYS A 1 117 ? 6.919 -5.663 2.691 1.00 95.25 117 LYS A CA 1
ATOM 855 C C . LYS A 1 117 ? 8.236 -4.880 2.732 1.00 95.25 117 LYS A C 1
ATOM 857 O O . LYS A 1 117 ? 9.290 -5.417 2.396 1.00 95.25 117 LYS A O 1
ATOM 862 N N . GLY A 1 118 ? 8.178 -3.625 3.182 1.00 93.88 118 GLY A N 1
ATOM 863 C CA . GLY A 1 118 ? 9.363 -2.806 3.474 1.00 93.88 118 GLY A CA 1
ATOM 864 C C . GLY A 1 118 ? 10.194 -2.381 2.257 1.00 93.88 118 GLY A C 1
ATOM 865 O O . GLY A 1 118 ? 11.332 -1.944 2.419 1.00 93.88 118 GLY A O 1
ATOM 866 N N . VAL A 1 119 ? 9.665 -2.514 1.039 1.00 96.69 119 VAL A N 1
ATOM 867 C CA . VAL A 1 119 ? 10.344 -2.058 -0.178 1.00 96.69 119 VAL A CA 1
ATOM 868 C C . VAL A 1 119 ? 9.932 -0.619 -0.482 1.00 96.69 119 VAL A C 1
ATOM 870 O O . VAL A 1 119 ? 8.751 -0.301 -0.552 1.00 96.69 119 VAL A O 1
ATOM 873 N N . THR A 1 120 ? 10.920 0.252 -0.669 1.00 96.44 120 THR A N 1
ATOM 874 C CA . THR A 1 120 ? 10.731 1.629 -1.149 1.00 96.44 120 THR A CA 1
ATOM 875 C C . THR A 1 120 ? 10.909 1.705 -2.666 1.00 96.44 120 THR A C 1
ATOM 877 O O . THR A 1 120 ? 11.477 0.791 -3.268 1.00 96.44 120 THR A O 1
ATOM 880 N N . MET A 1 121 ? 10.503 2.817 -3.289 1.00 96.94 121 MET A N 1
ATOM 881 C CA . MET A 1 121 ? 10.714 3.073 -4.721 1.00 96.94 121 MET A CA 1
ATOM 882 C C . MET A 1 121 ? 12.172 2.852 -5.155 1.00 96.94 121 MET A C 1
ATOM 884 O O . MET A 1 121 ? 12.449 2.085 -6.079 1.00 96.94 121 MET A O 1
ATOM 888 N N . ASP A 1 122 ? 13.121 3.486 -4.465 1.00 97.00 122 ASP A N 1
ATOM 889 C CA . ASP A 1 122 ? 14.542 3.399 -4.813 1.00 97.00 122 ASP A CA 1
ATOM 890 C C . ASP A 1 122 ? 15.074 1.985 -4.605 1.00 97.00 122 ASP A C 1
ATOM 892 O O . ASP A 1 122 ? 15.831 1.454 -5.424 1.00 97.00 122 ASP A O 1
ATOM 896 N N . ARG A 1 123 ? 14.618 1.322 -3.535 1.00 97.50 123 ARG A N 1
ATOM 897 C CA . ARG A 1 123 ? 14.974 -0.070 -3.284 1.00 97.50 123 ARG A CA 1
ATOM 898 C C . ARG A 1 123 ? 14.426 -0.986 -4.376 1.00 97.50 123 ARG A C 1
ATOM 900 O O . ARG A 1 123 ? 15.155 -1.875 -4.816 1.00 97.50 123 ARG A O 1
ATOM 907 N N . CYS A 1 124 ? 13.204 -0.744 -4.843 1.00 98.50 124 CYS A N 1
ATOM 908 C CA . CYS A 1 124 ? 12.603 -1.457 -5.962 1.00 98.50 124 CYS A CA 1
ATOM 909 C C . CYS A 1 124 ? 13.459 -1.315 -7.224 1.00 98.50 124 CYS A C 1
ATOM 911 O O . CYS A 1 124 ? 13.871 -2.322 -7.802 1.00 98.50 124 CYS A O 1
ATOM 913 N N . LYS A 1 125 ? 13.847 -0.083 -7.581 1.00 97.81 125 LYS A N 1
ATOM 914 C CA . LYS A 1 125 ? 14.698 0.194 -8.750 1.00 97.81 125 LYS A CA 1
ATOM 915 C C . LYS A 1 125 ? 16.055 -0.514 -8.652 1.00 97.81 125 LYS A C 1
ATOM 917 O O . LYS A 1 125 ? 16.495 -1.128 -9.623 1.00 97.81 125 LYS A O 1
ATOM 922 N N . VAL A 1 126 ? 16.693 -0.525 -7.478 1.00 98.06 126 VAL A N 1
ATOM 923 C CA . VAL A 1 126 ? 17.946 -1.275 -7.252 1.00 98.06 126 VAL A CA 1
ATOM 924 C C . VAL A 1 126 ? 17.751 -2.783 -7.430 1.00 98.06 126 VAL A C 1
ATOM 926 O O . VAL A 1 126 ? 18.599 -3.448 -8.024 1.00 98.06 126 VAL A O 1
ATOM 929 N N . ILE A 1 127 ? 16.648 -3.340 -6.929 1.00 98.38 127 ILE A N 1
ATOM 930 C CA . ILE A 1 127 ? 16.331 -4.766 -7.079 1.00 98.38 127 ILE A CA 1
ATOM 931 C C . ILE A 1 127 ? 16.047 -5.114 -8.549 1.00 98.38 127 ILE A C 1
ATOM 933 O O . ILE A 1 127 ? 16.525 -6.151 -9.013 1.00 98.38 127 ILE A O 1
ATOM 937 N N . CYS A 1 128 ? 15.368 -4.242 -9.307 1.00 98.31 128 CYS A N 1
ATOM 938 C CA . CYS A 1 128 ? 15.174 -4.409 -10.751 1.00 98.31 128 CYS A CA 1
ATOM 939 C C . CYS A 1 128 ? 16.512 -4.573 -11.486 1.00 98.31 128 CYS A C 1
ATOM 941 O O . CYS A 1 128 ? 16.661 -5.488 -12.292 1.00 98.31 128 CYS A O 1
ATOM 943 N N . GLN A 1 129 ? 17.509 -3.737 -11.173 1.00 97.75 129 GLN A N 1
ATOM 944 C CA . GLN A 1 129 ? 18.843 -3.814 -11.792 1.00 97.75 129 GLN A CA 1
ATOM 945 C C . GLN A 1 129 ? 19.621 -5.082 -11.408 1.00 97.75 129 GLN A C 1
ATOM 947 O O . GLN A 1 129 ? 20.575 -5.460 -12.082 1.00 97.75 129 GLN A O 1
ATOM 952 N N . ARG A 1 130 ? 19.210 -5.763 -10.334 1.00 97.75 130 ARG A N 1
ATOM 953 C CA . ARG A 1 130 ? 19.780 -7.037 -9.872 1.00 97.75 130 ARG A CA 1
ATOM 954 C C . ARG A 1 130 ? 18.942 -8.246 -10.291 1.00 97.75 130 ARG A C 1
ATOM 956 O O . ARG A 1 130 ? 19.126 -9.323 -9.734 1.00 97.75 130 ARG A O 1
ATOM 963 N N . PHE A 1 131 ? 18.017 -8.067 -11.237 1.00 97.38 131 PHE A N 1
ATOM 964 C CA . PHE A 1 131 ? 17.118 -9.112 -11.735 1.00 97.38 131 PHE A CA 1
ATOM 965 C C . PHE A 1 131 ? 16.261 -9.778 -10.639 1.00 97.38 131 PHE A C 1
ATOM 967 O O . PHE A 1 131 ? 15.816 -10.915 -10.777 1.00 97.38 131 PHE A O 1
ATOM 974 N N . GLY A 1 132 ? 15.997 -9.069 -9.536 1.00 97.19 132 GLY A N 1
ATOM 975 C CA . GLY A 1 132 ? 15.264 -9.590 -8.378 1.00 97.19 132 GLY A CA 1
ATOM 976 C C . GLY A 1 132 ? 13.746 -9.403 -8.452 1.00 97.19 132 GLY A C 1
ATOM 977 O O . GLY A 1 132 ? 13.121 -9.173 -7.424 1.00 97.19 132 GLY A O 1
ATOM 978 N N . PHE A 1 133 ? 13.141 -9.466 -9.641 1.00 97.50 133 PHE A N 1
ATOM 979 C CA . PHE A 1 133 ? 11.752 -9.041 -9.891 1.00 97.50 133 PHE A CA 1
ATOM 980 C C . PHE A 1 133 ? 10.727 -9.695 -8.961 1.00 97.50 133 PHE A C 1
ATOM 982 O O . PHE A 1 133 ? 9.903 -9.014 -8.364 1.00 97.50 133 PHE A O 1
ATOM 989 N N . LYS A 1 134 ? 10.824 -11.013 -8.759 1.00 95.94 134 LYS A N 1
ATOM 990 C CA . LYS A 1 134 ? 9.891 -11.764 -7.902 1.00 95.94 134 LYS A CA 1
ATOM 991 C C . LYS A 1 134 ? 9.938 -11.336 -6.431 1.00 95.94 134 LYS A C 1
ATOM 993 O O . LYS A 1 134 ? 8.945 -11.485 -5.729 1.00 95.94 134 LYS A O 1
ATOM 998 N N . ALA A 1 135 ? 11.060 -10.781 -5.968 1.00 97.00 135 ALA A N 1
ATOM 999 C CA . ALA A 1 135 ? 11.191 -10.274 -4.602 1.00 97.00 135 ALA A CA 1
ATOM 1000 C C . ALA A 1 135 ? 10.432 -8.953 -4.381 1.00 97.00 135 ALA A C 1
ATOM 1002 O O . ALA A 1 135 ? 10.316 -8.502 -3.246 1.00 97.00 135 ALA A O 1
ATOM 1003 N N . LEU A 1 136 ? 9.915 -8.335 -5.449 1.00 98.38 136 LEU A N 1
ATOM 1004 C CA . LEU A 1 136 ? 9.155 -7.087 -5.411 1.00 98.38 136 LEU A CA 1
ATOM 1005 C C . LEU A 1 136 ? 7.643 -7.307 -5.274 1.00 98.38 136 LEU A C 1
ATOM 1007 O O . LEU A 1 136 ? 6.884 -6.345 -5.335 1.00 98.38 136 LEU A O 1
ATOM 1011 N N . GLY A 1 137 ? 7.192 -8.543 -5.064 1.00 97.62 137 GLY A N 1
ATOM 1012 C CA . GLY A 1 137 ? 5.780 -8.862 -4.863 1.00 97.62 137 GLY A CA 1
ATOM 1013 C C . GLY A 1 137 ? 5.044 -9.248 -6.146 1.00 97.62 137 GLY A C 1
ATOM 1014 O O . GLY A 1 137 ? 5.603 -9.264 -7.248 1.00 97.62 137 GLY A O 1
ATOM 1015 N N . LYS A 1 138 ? 3.765 -9.602 -5.988 1.00 97.94 138 LYS A N 1
ATOM 1016 C CA . LYS A 1 138 ? 2.934 -10.207 -7.039 1.00 97.94 138 LYS A CA 1
ATOM 1017 C C . LYS A 1 138 ? 2.766 -9.311 -8.269 1.00 97.94 138 LYS A C 1
ATOM 1019 O O . LYS A 1 138 ? 2.693 -9.830 -9.380 1.00 97.94 138 LYS A O 1
ATOM 1024 N N . ALA A 1 139 ? 2.806 -7.985 -8.109 1.00 98.00 139 ALA A N 1
ATOM 1025 C CA . ALA A 1 139 ? 2.739 -7.043 -9.234 1.00 98.00 139 ALA A CA 1
ATOM 1026 C C . ALA A 1 139 ? 3.871 -7.215 -10.268 1.00 98.00 139 ALA A C 1
ATOM 1028 O O . ALA A 1 139 ? 3.735 -6.768 -11.406 1.00 98.00 139 ALA A O 1
ATOM 1029 N N . PHE A 1 140 ? 4.974 -7.867 -9.888 1.00 98.38 140 PHE A N 1
ATOM 1030 C CA . PHE A 1 140 ? 6.157 -8.079 -10.724 1.00 98.38 140 PHE A CA 1
ATOM 1031 C C . PHE A 1 140 ? 6.283 -9.525 -11.224 1.00 98.38 140 PHE A C 1
ATOM 1033 O O . PHE A 1 140 ? 7.279 -9.861 -11.863 1.00 98.38 140 PHE A O 1
ATOM 1040 N N . ALA A 1 141 ? 5.295 -10.392 -10.966 1.00 96.50 141 ALA A N 1
ATOM 1041 C CA . ALA A 1 141 ? 5.378 -11.827 -11.263 1.00 96.50 141 ALA A CA 1
ATOM 1042 C C . ALA A 1 141 ? 5.675 -12.137 -12.743 1.00 96.50 141 ALA A C 1
ATOM 1044 O O . ALA A 1 141 ? 6.362 -13.115 -13.040 1.00 96.50 141 ALA A O 1
ATOM 1045 N N . ASN A 1 142 ? 5.205 -11.274 -13.649 1.00 96.50 142 ASN A N 1
ATOM 1046 C CA . ASN A 1 142 ? 5.359 -11.416 -15.099 1.00 96.50 142 ASN A CA 1
ATOM 1047 C C . ASN A 1 142 ? 6.468 -10.523 -15.688 1.00 96.50 142 ASN A C 1
ATOM 1049 O O . ASN A 1 142 ? 6.549 -10.356 -16.903 1.00 96.50 142 ASN A O 1
ATOM 1053 N N . ILE A 1 143 ? 7.321 -9.934 -14.846 1.00 97.06 143 ILE A N 1
ATOM 1054 C CA . ILE A 1 143 ? 8.437 -9.087 -15.270 1.00 97.06 143 ILE A CA 1
ATOM 1055 C C . ILE A 1 143 ? 9.737 -9.887 -15.186 1.00 97.06 143 ILE A C 1
ATOM 1057 O O . ILE A 1 143 ? 10.094 -10.418 -14.137 1.00 97.06 143 ILE A O 1
ATOM 1061 N N . SER A 1 144 ? 10.459 -9.953 -16.303 1.00 96.81 144 SER A N 1
ATOM 1062 C CA . SER A 1 144 ? 11.735 -10.672 -16.427 1.00 96.81 144 SER A CA 1
ATOM 1063 C C . SER A 1 144 ? 12.898 -9.793 -16.890 1.00 96.81 144 SER A C 1
ATOM 1065 O O . SER A 1 144 ? 14.018 -10.284 -17.019 1.00 96.81 144 SER A O 1
ATOM 1067 N N . MET A 1 145 ? 12.654 -8.500 -17.123 1.00 97.56 145 MET A N 1
ATOM 1068 C CA . MET A 1 145 ? 13.650 -7.552 -17.620 1.00 97.56 145 MET A CA 1
ATOM 1069 C C . MET A 1 145 ? 13.643 -6.258 -16.791 1.00 97.56 145 MET A C 1
ATOM 1071 O O . MET A 1 145 ? 12.570 -5.802 -16.387 1.00 97.56 145 MET A O 1
ATOM 1075 N N . PRO A 1 146 ? 14.806 -5.617 -16.559 1.00 97.25 146 PRO A N 1
ATOM 1076 C CA . PRO A 1 146 ? 14.872 -4.366 -15.801 1.00 97.25 146 PRO A CA 1
ATOM 1077 C C . PRO A 1 146 ? 14.083 -3.212 -16.434 1.00 97.25 146 PRO A C 1
ATOM 1079 O O . PRO A 1 146 ? 13.497 -2.410 -15.711 1.00 97.25 146 PRO A O 1
ATOM 1082 N N . GLN A 1 147 ? 14.033 -3.141 -17.768 1.00 96.75 147 GLN A N 1
ATOM 1083 C CA . GLN A 1 147 ? 13.392 -2.059 -18.521 1.00 96.75 147 GLN A CA 1
ATOM 1084 C C . GLN A 1 147 ? 11.902 -1.884 -18.166 1.00 96.75 147 GLN A C 1
ATOM 1086 O O . GLN A 1 147 ? 11.534 -0.772 -17.804 1.00 96.75 147 GLN A O 1
ATOM 1091 N N . PRO A 1 148 ? 11.049 -2.931 -18.190 1.00 97.38 148 PRO A N 1
ATOM 1092 C CA . PRO A 1 148 ? 9.669 -2.827 -17.701 1.00 97.38 148 PRO A CA 1
ATOM 1093 C C . PRO A 1 148 ? 9.545 -2.806 -16.167 1.00 97.38 148 PRO A C 1
ATOM 1095 O O . PRO A 1 148 ? 8.516 -2.386 -15.650 1.00 97.38 148 PRO A O 1
ATOM 1098 N N . CYS A 1 149 ? 10.566 -3.239 -15.4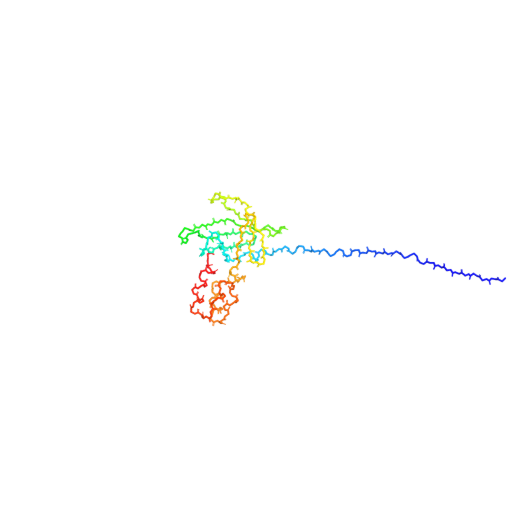20 1.00 98.25 149 CYS A N 1
ATOM 1099 C CA . CYS A 1 149 ? 10.524 -3.266 -13.954 1.00 98.25 149 CYS A CA 1
ATOM 1100 C C . CYS A 1 149 ? 10.584 -1.868 -13.327 1.00 98.25 149 CYS A C 1
ATOM 1102 O O . CYS A 1 149 ? 9.813 -1.557 -12.424 1.00 98.25 149 CYS A O 1
ATOM 1104 N N . VAL A 1 150 ? 11.497 -1.020 -13.807 1.00 97.31 150 VAL A N 1
ATOM 1105 C CA . VAL A 1 150 ? 11.724 0.322 -13.249 1.00 97.31 150 VAL A CA 1
ATOM 1106 C C . VAL A 1 150 ? 10.470 1.210 -13.263 1.00 97.31 150 VAL A C 1
ATOM 1108 O O . VAL A 1 150 ? 10.168 1.751 -12.201 1.00 97.31 150 VAL A O 1
ATOM 1111 N N . PRO A 1 151 ? 9.716 1.361 -14.373 1.00 97.00 151 PRO A N 1
ATOM 1112 C CA . PRO A 1 151 ? 8.478 2.142 -14.351 1.00 97.00 151 PRO A CA 1
ATOM 1113 C C . PRO A 1 151 ? 7.412 1.494 -13.457 1.00 97.00 151 PRO A C 1
ATOM 1115 O O . PRO A 1 151 ? 6.715 2.194 -12.730 1.00 97.00 151 PRO A O 1
ATOM 1118 N N . LYS A 1 152 ? 7.355 0.155 -13.392 1.00 97.56 152 LYS A N 1
ATOM 1119 C CA . LYS A 1 152 ? 6.419 -0.544 -12.500 1.00 97.56 152 LYS A CA 1
ATOM 1120 C C . LYS A 1 152 ? 6.673 -0.244 -11.018 1.00 97.56 152 LYS A C 1
ATOM 1122 O O . LYS A 1 152 ? 5.740 -0.274 -10.220 1.00 97.56 152 LYS A O 1
ATOM 1127 N N . CYS A 1 153 ? 7.910 0.083 -10.632 1.00 97.94 153 CYS A N 1
ATOM 1128 C CA . CYS A 1 153 ? 8.202 0.543 -9.273 1.00 97.94 153 CYS A CA 1
ATOM 1129 C C . CYS A 1 153 ? 7.444 1.822 -8.902 1.00 97.94 153 CYS A C 1
ATOM 1131 O O . CYS A 1 153 ? 7.091 1.971 -7.741 1.00 97.94 153 CYS A O 1
ATOM 1133 N N . GLU A 1 154 ? 7.191 2.726 -9.847 1.00 95.62 154 GLU A N 1
ATOM 1134 C CA . GLU A 1 154 ? 6.468 3.979 -9.583 1.00 95.62 154 GLU A CA 1
ATOM 1135 C C . GLU A 1 154 ? 4.973 3.719 -9.391 1.00 95.62 154 GLU A C 1
ATOM 1137 O O . GLU A 1 154 ? 4.336 4.347 -8.552 1.00 95.62 154 GLU A O 1
ATOM 1142 N N . GLU A 1 155 ? 4.438 2.719 -10.093 1.00 95.69 155 GLU A N 1
ATOM 1143 C CA . GLU A 1 155 ? 3.055 2.272 -9.924 1.00 95.69 155 GLU A CA 1
ATOM 1144 C C . GLU A 1 155 ? 2.823 1.538 -8.594 1.00 95.69 155 GLU A C 1
ATOM 1146 O O . GLU A 1 155 ? 1.735 1.618 -8.037 1.00 95.69 155 GLU A O 1
ATOM 1151 N N . VAL A 1 156 ? 3.805 0.775 -8.099 1.00 97.88 156 VAL A N 1
ATOM 1152 C CA . VAL A 1 156 ? 3.619 -0.133 -6.946 1.00 97.88 156 VAL A CA 1
ATOM 1153 C C . VAL A 1 156 ? 4.218 0.414 -5.647 1.00 97.88 156 VAL A C 1
ATOM 1155 O O . VAL A 1 156 ? 3.713 0.110 -4.569 1.00 97.88 156 VAL A O 1
ATOM 1158 N N . TYR A 1 157 ? 5.276 1.223 -5.731 1.00 97.31 157 TYR A N 1
ATOM 1159 C CA . TYR A 1 157 ? 5.986 1.805 -4.583 1.00 97.31 157 TYR A CA 1
ATOM 1160 C C . TYR A 1 157 ? 6.098 3.337 -4.648 1.00 97.31 157 TYR A C 1
ATOM 1162 O O . TYR A 1 157 ? 7.202 3.870 -4.534 1.00 97.31 157 TYR A O 1
ATOM 1170 N N . PRO A 1 158 ? 4.996 4.067 -4.839 1.00 92.44 158 PRO A N 1
ATOM 1171 C CA . PRO A 1 158 ? 5.011 5.527 -4.873 1.00 92.44 158 PRO A CA 1
ATOM 1172 C C . PRO A 1 158 ? 5.433 6.155 -3.531 1.00 92.44 158 PRO A C 1
ATOM 1174 O O . PRO A 1 158 ? 5.285 5.563 -2.462 1.00 92.44 158 PRO A O 1
ATOM 1177 N N . SER A 1 159 ? 5.977 7.371 -3.593 1.00 83.81 159 SER A N 1
ATOM 1178 C CA . SER A 1 159 ? 6.654 8.046 -2.475 1.00 83.81 159 SER A CA 1
ATOM 1179 C C . SER A 1 159 ? 5.802 9.093 -1.743 1.00 83.81 159 SER A C 1
ATOM 1181 O O . SER A 1 159 ? 6.362 10.091 -1.291 1.00 83.81 159 SER A O 1
ATOM 1183 N N . PHE A 1 160 ? 4.479 8.917 -1.676 1.00 75.19 160 PHE A N 1
ATOM 1184 C CA . PHE A 1 160 ? 3.594 9.870 -0.985 1.00 75.19 160 PHE A CA 1
ATOM 1185 C C . PHE A 1 160 ? 3.929 10.009 0.505 1.00 75.19 160 PHE A C 1
ATOM 1187 O O . PHE A 1 160 ? 4.354 9.005 1.133 1.00 75.19 160 PHE A O 1
#

Organism: NCBI:txid327968

Secondary structure (DSSP, 8-state):
-------PPP----------------PPPGGGS-EEEE-TTSTT-EEEEEEETTEEEEEEESSSS-EEEEEEEE-TTT--EEE--GGGTS-TTEEEEE-SSEEEETTS-EEEE-SPTT--HHHHHHHHHTT-GGGG-GGGTT--SHHHHHHHHHHHS---

pLDDT: mean 88.19, std 17.24, range [44.56, 98.69]

Foldseek 3Di:
DDDDDDDDDDDDPPPPPPPPVPPPPPLPALLQQAWWWAWPQQHPKTFGDDDDHFKDWTWIDRDVPDIDIWIWGQDPVRRWIFTQCVVVVDHGGFTWDQDPQHTQTPVRIGIGGFAAGPAALVNQLVCLVVQNQVNGGNLSVPPRHSVVRNVVSCRIHPDD